Protein AF-A0A1L5KJD8-F1 (afdb_monomer_lite)

Foldseek 3Di:
DVVVCVVVVNDDDDDCCQALVNCVVPVVVVLVVLLVCQVDPDDDDDDGDQSNVVSNLVSLCVQADPPCNPQAQDDPVSDDVQKDKDFDWDDDPRIHGDHIDIDHDPDD

Sequence (108 aa):
MTPYSVDYGVSVKEKKSLSEAGAQRHPARTARTVASLFDKDSSSLLCTHRPVLPQVMDVLREYLFEGSAEVLPTEDPYLEPGDALVLQVTEGDDPRIVSVERVRAALD

Secondary structure (DSSP, 8-state):
-HHHHHHTTPPP---GGGSHHHHHH-HHHHHHHHHTTTT-SS-------GGGHHHHHHHHHHTBPTT-GGGS--SSSSS-TT-EEEEEE--SSS--EEEEEEEPP---

pLDDT: mean 93.4, std 6.48, range [55.72, 98.38]

Structure (mmCIF, N/CA/C/O backbone):
data_AF-A0A1L5KJD8-F1
#
_entry.id   AF-A0A1L5KJD8-F1
#
loop_
_atom_site.group_PDB
_atom_site.id
_atom_site.type_symbol
_atom_site.label_atom_id
_atom_site.label_alt_id
_atom_site.label_comp_id
_atom_site.label_asym_id
_atom_site.label_entity_id
_atom_site.label_seq_id
_atom_site.pdbx_PDB_ins_code
_atom_site.Cartn_x
_atom_site.Cartn_y
_atom_site.Cartn_z
_atom_site.occupancy
_atom_site.B_iso_or_equiv
_atom_site.auth_seq_id
_atom_site.auth_comp_id
_atom_site.auth_asym_id
_atom_site.auth_atom_id
_atom_site.pdbx_PDB_model_num
ATOM 1 N N . MET A 1 1 ? -2.001 -8.214 -13.416 1.00 74.62 1 MET A N 1
ATOM 2 C CA . MET A 1 1 ? -3.311 -7.616 -13.064 1.00 74.62 1 MET A CA 1
ATOM 3 C C . MET A 1 1 ? -4.380 -7.914 -14.112 1.00 74.62 1 MET A C 1
ATOM 5 O O . MET A 1 1 ? -5.483 -8.256 -13.719 1.00 74.62 1 MET A O 1
ATOM 9 N N . THR A 1 2 ? -4.061 -7.850 -15.413 1.00 82.06 2 THR A N 1
ATOM 10 C CA . THR A 1 2 ? -5.032 -8.043 -16.509 1.00 82.06 2 THR A CA 1
ATOM 11 C C . THR A 1 2 ? -5.882 -9.320 -16.424 1.00 82.06 2 THR A C 1
ATOM 13 O O . THR A 1 2 ? -7.095 -9.186 -16.562 1.00 82.06 2 THR A O 1
ATOM 16 N N . PRO A 1 3 ? -5.327 -10.521 -16.140 1.00 85.31 3 PRO A N 1
ATOM 17 C CA . PRO A 1 3 ? -6.152 -11.728 -16.023 1.00 85.31 3 PRO A CA 1
ATOM 18 C C . PRO A 1 3 ? -7.218 -11.587 -14.929 1.00 85.31 3 PRO A C 1
ATOM 20 O O . PRO A 1 3 ? -8.405 -11.657 -15.211 1.00 85.31 3 PRO A O 1
ATOM 23 N N . TYR A 1 4 ? -6.802 -11.202 -13.717 1.00 86.75 4 TYR A N 1
ATOM 24 C CA . TYR A 1 4 ? -7.708 -10.947 -12.594 1.00 86.75 4 TYR A CA 1
ATOM 25 C C . TYR A 1 4 ? -8.784 -9.897 -12.922 1.00 86.75 4 TYR A C 1
ATOM 27 O O . TYR A 1 4 ? -9.958 -10.096 -12.632 1.00 86.75 4 TYR A O 1
ATOM 35 N N . SER A 1 5 ? -8.416 -8.776 -13.555 1.00 91.00 5 SER A N 1
ATOM 36 C CA . SER A 1 5 ? -9.403 -7.747 -13.914 1.00 91.00 5 SER A CA 1
ATOM 37 C C . SER A 1 5 ? -10.440 -8.227 -14.925 1.00 91.00 5 SER A C 1
ATOM 39 O O . SER A 1 5 ? -11.590 -7.804 -14.849 1.00 91.00 5 SER A O 1
ATOM 41 N N . VAL A 1 6 ? -10.040 -9.087 -15.865 1.00 92.69 6 VAL A N 1
ATOM 42 C CA . VAL A 1 6 ? -10.945 -9.638 -16.879 1.00 92.69 6 VAL A CA 1
ATOM 43 C C . VAL A 1 6 ? -11.867 -10.672 -16.241 1.00 92.69 6 VAL A C 1
ATOM 45 O O . VAL A 1 6 ? -13.082 -10.550 -16.378 1.00 92.69 6 VAL A O 1
ATOM 48 N N . ASP A 1 7 ? -11.306 -11.620 -15.491 1.00 94.50 7 ASP A N 1
ATOM 49 C CA . ASP A 1 7 ? -12.054 -12.735 -14.899 1.00 94.50 7 ASP A CA 1
ATOM 50 C C . ASP A 1 7 ? -13.093 -12.267 -13.871 1.00 94.50 7 ASP A C 1
ATOM 52 O O . ASP A 1 7 ? -14.189 -12.820 -13.793 1.00 94.50 7 ASP A O 1
ATOM 56 N N . TYR A 1 8 ? -12.776 -11.215 -13.110 1.00 91.81 8 TYR A N 1
ATOM 57 C CA . TYR A 1 8 ? -13.654 -10.674 -12.068 1.00 91.81 8 TYR A CA 1
ATOM 58 C C . TYR A 1 8 ? -14.359 -9.367 -12.466 1.00 91.81 8 TYR A C 1
ATOM 60 O O . TYR A 1 8 ? -15.038 -8.762 -11.638 1.00 91.81 8 TYR A O 1
ATOM 68 N N . GLY A 1 9 ? -14.208 -8.903 -13.713 1.00 91.62 9 GLY A N 1
ATOM 69 C CA . GLY A 1 9 ? -14.872 -7.689 -14.209 1.00 91.62 9 GLY A CA 1
ATOM 70 C C . GLY A 1 9 ? -14.484 -6.397 -13.472 1.00 91.62 9 GLY A C 1
ATOM 71 O O . GLY A 1 9 ? -15.286 -5.467 -13.379 1.00 91.62 9 GLY A O 1
ATOM 72 N N . VAL A 1 10 ? -13.265 -6.322 -12.930 1.00 90.38 10 VAL A N 1
ATOM 73 C CA . VAL A 1 10 ? -12.785 -5.183 -12.130 1.00 90.38 10 VAL A CA 1
ATOM 74 C C . VAL A 1 10 ? -12.029 -4.191 -13.011 1.00 90.38 10 VAL A C 1
ATOM 76 O O . VAL A 1 10 ? -11.067 -4.547 -13.685 1.00 90.38 10 VAL A O 1
ATOM 79 N N . SER A 1 11 ? -12.400 -2.907 -12.977 1.00 90.75 11 SER A N 1
ATOM 80 C CA . SER A 1 11 ? -11.698 -1.879 -13.758 1.00 90.75 11 SER A CA 1
ATOM 81 C C . SER A 1 11 ? -10.287 -1.608 -13.220 1.00 90.75 11 SER A C 1
ATOM 83 O O . SER A 1 11 ? -10.129 -1.278 -12.041 1.00 90.75 11 SER A O 1
ATOM 85 N N . VAL A 1 12 ? -9.276 -1.630 -14.090 1.00 93.31 12 VAL A N 1
ATOM 86 C CA . VAL A 1 12 ? -7.915 -1.185 -13.752 1.00 93.31 12 VAL A CA 1
ATOM 87 C C . VAL A 1 12 ? -7.794 0.318 -13.993 1.00 93.31 12 VAL A C 1
ATOM 89 O O . VAL A 1 12 ? -8.101 0.814 -15.075 1.00 93.31 12 VAL A O 1
ATOM 92 N N . LYS A 1 13 ? -7.330 1.059 -12.982 1.00 94.12 13 LYS A N 1
ATOM 93 C CA . LYS A 1 13 ? -7.044 2.497 -13.089 1.00 94.12 13 LYS A CA 1
ATOM 94 C C . LYS A 1 13 ? -5.547 2.730 -12.972 1.00 94.12 13 LYS A C 1
ATOM 96 O O . LYS A 1 13 ? -4.982 2.593 -11.890 1.00 94.12 13 LYS A O 1
ATOM 101 N N . GLU A 1 14 ? -4.920 3.148 -14.063 1.00 95.31 14 GLU A N 1
ATOM 102 C CA . GLU A 1 14 ? -3.506 3.510 -14.047 1.00 95.31 14 GLU A CA 1
ATOM 103 C C . GLU A 1 14 ? -3.271 4.841 -13.323 1.00 95.31 14 GLU A C 1
ATOM 105 O O . GLU A 1 14 ? -4.009 5.820 -13.482 1.00 95.31 14 GLU A O 1
ATOM 110 N N . LYS A 1 15 ? -2.206 4.895 -12.521 1.00 96.50 15 LYS A N 1
ATOM 111 C CA . LYS A 1 15 ? -1.811 6.083 -11.762 1.00 96.50 15 LYS A CA 1
ATOM 112 C C . LYS A 1 15 ? -0.336 6.365 -11.994 1.00 96.50 15 LYS A C 1
ATOM 114 O O . LYS A 1 15 ? 0.529 5.660 -11.488 1.00 96.50 15 LYS A O 1
ATOM 119 N N . LYS A 1 16 ? -0.035 7.459 -12.700 1.00 96.81 16 LYS A N 1
ATOM 120 C CA . LYS A 1 16 ? 1.355 7.883 -12.958 1.00 96.81 16 LYS A CA 1
ATOM 121 C C . LYS A 1 16 ? 2.159 8.099 -11.669 1.00 96.81 16 LYS A C 1
ATOM 123 O O . LYS A 1 16 ? 3.361 7.867 -11.675 1.00 96.81 16 LYS A O 1
ATOM 128 N N . SER A 1 17 ? 1.506 8.495 -10.572 1.00 97.00 17 SER A N 1
ATOM 129 C CA . SER A 1 17 ? 2.111 8.640 -9.238 1.00 97.00 17 SER A CA 1
ATOM 130 C C . SER A 1 17 ? 2.640 7.332 -8.643 1.00 97.00 17 SER A C 1
ATOM 132 O O . SER A 1 17 ? 3.466 7.392 -7.742 1.00 97.00 17 SER A O 1
ATOM 134 N N . LEU A 1 18 ? 2.196 6.174 -9.135 1.00 97.69 18 LEU A N 1
ATOM 135 C CA . LEU A 1 18 ? 2.641 4.847 -8.697 1.00 97.69 18 LEU A CA 1
ATOM 136 C C . LEU A 1 18 ? 3.662 4.214 -9.664 1.00 97.69 18 LEU A C 1
ATOM 138 O O . LEU A 1 18 ? 4.098 3.088 -9.459 1.00 97.69 18 LEU A O 1
ATOM 142 N N . SER A 1 19 ? 4.066 4.923 -10.725 1.00 97.88 19 SER A N 1
ATOM 143 C CA . SER A 1 19 ? 5.224 4.512 -11.533 1.00 97.88 19 SER A CA 1
ATOM 144 C C . SER A 1 19 ? 6.529 4.810 -10.793 1.00 97.88 19 SER A C 1
ATOM 146 O O . SER A 1 19 ? 6.570 5.761 -10.015 1.00 97.88 19 SER A O 1
ATOM 148 N N . GLU A 1 20 ? 7.608 4.079 -11.083 1.00 98.06 20 GLU A N 1
ATOM 149 C CA . GLU A 1 20 ? 8.932 4.324 -10.479 1.00 98.06 20 GLU A CA 1
ATOM 150 C C . GLU A 1 20 ? 9.360 5.789 -10.630 1.00 98.06 20 GLU A C 1
ATOM 152 O O . GLU A 1 20 ? 9.625 6.492 -9.655 1.00 98.06 20 GLU A O 1
ATOM 157 N N . ALA A 1 21 ? 9.319 6.296 -11.863 1.00 98.00 21 ALA A N 1
ATOM 158 C CA . ALA A 1 21 ? 9.706 7.667 -12.161 1.00 98.00 21 ALA A CA 1
ATOM 159 C C . ALA A 1 21 ? 8.721 8.700 -11.577 1.00 98.00 21 ALA A C 1
ATOM 161 O O . ALA A 1 21 ? 9.100 9.838 -11.297 1.00 98.00 21 ALA A O 1
ATOM 162 N N . GLY A 1 22 ? 7.448 8.336 -11.410 1.00 97.62 22 GLY A N 1
ATOM 163 C CA . GLY A 1 22 ? 6.447 9.182 -10.764 1.00 97.62 22 GLY A CA 1
ATOM 164 C C . GLY A 1 22 ? 6.667 9.294 -9.260 1.00 97.62 22 GLY A C 1
ATOM 165 O O . GLY A 1 22 ? 6.637 10.406 -8.733 1.00 97.62 22 GLY A O 1
ATOM 166 N N . ALA A 1 23 ? 6.943 8.172 -8.600 1.00 97.81 23 ALA A N 1
ATOM 167 C CA . ALA A 1 23 ? 7.225 8.114 -7.173 1.00 97.81 23 ALA A CA 1
ATOM 168 C C . ALA A 1 23 ? 8.549 8.787 -6.815 1.00 97.81 23 ALA A C 1
ATOM 170 O O . ALA A 1 23 ? 8.615 9.521 -5.831 1.00 97.81 23 ALA A O 1
ATOM 171 N N . GLN A 1 24 ? 9.569 8.634 -7.661 1.00 97.19 24 GLN A N 1
ATOM 172 C CA . GLN A 1 24 ? 10.841 9.330 -7.495 1.00 97.19 24 GLN A CA 1
ATOM 173 C C . GLN A 1 24 ? 10.687 10.853 -7.617 1.00 97.19 24 GLN A C 1
ATOM 175 O O . GLN A 1 24 ? 11.221 11.601 -6.802 1.00 97.19 24 GLN A O 1
ATOM 180 N N . ARG A 1 25 ? 9.957 11.339 -8.632 1.00 97.88 25 ARG A N 1
ATOM 181 C CA . ARG A 1 25 ? 9.808 12.788 -8.869 1.00 97.88 25 ARG A CA 1
ATOM 182 C C . ARG A 1 25 ? 8.821 13.454 -7.917 1.00 97.88 25 ARG A C 1
ATOM 184 O O . ARG A 1 25 ? 8.964 14.639 -7.616 1.00 97.88 25 ARG A O 1
ATOM 191 N N . HIS A 1 26 ? 7.781 12.736 -7.499 1.00 97.69 26 HIS A N 1
ATOM 192 C CA . HIS A 1 26 ? 6.650 13.299 -6.764 1.00 97.69 26 HIS A CA 1
ATOM 193 C C . HIS A 1 26 ? 6.165 12.371 -5.633 1.00 97.69 26 HIS A C 1
ATOM 195 O O . HIS A 1 26 ? 4.989 11.992 -5.630 1.00 97.69 26 HIS A O 1
ATOM 201 N N . PRO A 1 27 ? 7.010 12.056 -4.635 1.00 97.25 27 PRO A N 1
ATOM 202 C CA . PRO A 1 27 ? 6.690 11.081 -3.585 1.00 97.25 27 PRO A CA 1
ATOM 203 C C . PRO A 1 27 ? 5.428 11.443 -2.787 1.00 97.25 27 PRO A C 1
ATOM 205 O O . PRO A 1 27 ? 4.609 10.581 -2.487 1.00 97.25 27 PRO A O 1
ATOM 208 N N . ALA A 1 28 ? 5.177 12.733 -2.545 1.00 97.88 28 ALA A N 1
ATOM 209 C CA . ALA A 1 28 ? 3.951 13.182 -1.881 1.00 97.88 28 ALA A CA 1
ATOM 210 C C . ALA A 1 28 ? 2.670 12.842 -2.671 1.00 97.88 28 ALA A C 1
ATOM 212 O O . ALA A 1 28 ? 1.613 12.615 -2.084 1.00 97.88 28 ALA A O 1
ATOM 213 N N . ARG A 1 29 ? 2.728 12.794 -4.012 1.00 98.06 29 ARG A N 1
ATOM 214 C CA . ARG A 1 29 ? 1.577 12.369 -4.830 1.00 98.06 29 ARG A CA 1
ATOM 215 C C . ARG A 1 29 ? 1.363 10.861 -4.748 1.00 98.06 29 ARG A C 1
ATOM 217 O O . ARG A 1 29 ? 0.214 10.426 -4.791 1.00 98.06 29 ARG A O 1
ATOM 224 N N . THR A 1 30 ? 2.436 10.081 -4.640 1.00 98.31 30 THR A N 1
ATOM 225 C CA . THR A 1 30 ? 2.383 8.637 -4.370 1.00 98.31 30 THR A CA 1
ATOM 226 C C . THR A 1 30 ? 1.703 8.391 -3.035 1.00 98.31 30 THR A C 1
ATOM 228 O O . THR A 1 30 ? 0.684 7.708 -3.021 1.00 98.31 30 THR A O 1
ATOM 231 N N . ALA A 1 31 ? 2.166 9.051 -1.969 1.00 98.38 31 ALA A N 1
ATOM 232 C CA . ALA A 1 31 ? 1.596 8.911 -0.633 1.00 98.38 31 ALA A CA 1
ATOM 233 C C . ALA A 1 31 ? 0.089 9.211 -0.616 1.00 98.38 31 ALA A C 1
ATOM 235 O O . ALA A 1 31 ? -0.709 8.366 -0.225 1.00 98.38 31 ALA A O 1
ATOM 236 N N . ARG A 1 32 ? -0.328 10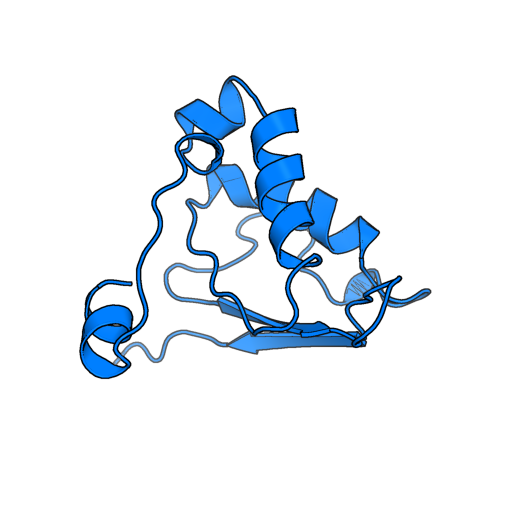.350 -1.191 1.00 98.38 32 ARG A N 1
ATOM 237 C CA . ARG A 1 32 ? -1.755 10.699 -1.340 1.00 98.38 32 ARG A CA 1
ATOM 238 C C . ARG A 1 32 ? -2.551 9.675 -2.148 1.00 98.38 32 ARG A C 1
ATOM 240 O O . ARG A 1 32 ? -3.717 9.443 -1.861 1.00 98.38 32 ARG A O 1
ATOM 247 N N . THR A 1 33 ? -1.947 9.082 -3.181 1.00 98.31 33 THR A N 1
ATOM 248 C CA . THR A 1 33 ? -2.621 8.053 -3.990 1.00 98.31 33 THR A CA 1
ATOM 249 C C . THR A 1 33 ? -2.857 6.784 -3.172 1.00 98.31 33 THR A C 1
ATOM 251 O O . THR A 1 33 ? -3.931 6.201 -3.284 1.00 98.31 33 THR A O 1
ATOM 254 N N . VAL A 1 34 ? -1.886 6.375 -2.351 1.00 98.31 34 VAL A N 1
ATOM 255 C CA . VAL A 1 34 ? -2.010 5.211 -1.460 1.00 98.31 34 VAL A CA 1
ATOM 256 C C . VAL A 1 34 ? -3.019 5.491 -0.344 1.00 98.31 34 VAL A C 1
ATOM 258 O O . VAL A 1 34 ? -3.945 4.707 -0.176 1.00 98.31 34 VAL A O 1
ATOM 261 N N . ALA A 1 35 ? -2.911 6.639 0.332 1.00 98.06 35 ALA A N 1
ATOM 262 C CA . ALA A 1 35 ? -3.833 7.064 1.389 1.00 98.06 35 ALA A CA 1
ATOM 263 C C . ALA A 1 35 ? -5.292 7.102 0.901 1.00 98.06 35 ALA A C 1
ATOM 265 O O . ALA A 1 35 ? -6.179 6.576 1.560 1.00 98.06 35 ALA A O 1
ATOM 266 N N . SER A 1 36 ? -5.533 7.587 -0.326 1.00 97.19 36 SER A N 1
ATOM 267 C CA . SER A 1 36 ? -6.884 7.628 -0.915 1.00 97.19 36 SER A CA 1
ATOM 268 C C . SER A 1 36 ? -7.558 6.263 -1.118 1.00 97.19 36 SER A C 1
ATOM 270 O O . SER A 1 36 ? -8.719 6.202 -1.518 1.00 97.19 36 SER A O 1
ATOM 272 N N . LEU A 1 37 ? -6.839 5.149 -0.926 1.00 96.56 37 LEU A N 1
ATOM 273 C CA . LEU A 1 37 ? -7.449 3.818 -0.922 1.00 96.56 37 LEU A CA 1
ATOM 274 C C . LEU A 1 37 ? -8.241 3.549 0.361 1.00 96.56 37 LEU A C 1
ATOM 276 O O . LEU A 1 37 ? -9.182 2.766 0.297 1.00 96.56 37 LEU A O 1
ATOM 280 N N . PHE A 1 38 ? -7.880 4.202 1.467 1.00 96.38 38 PHE A N 1
ATOM 281 C CA . PHE A 1 38 ? -8.572 4.105 2.751 1.00 96.38 38 PHE A CA 1
ATOM 282 C C . PHE A 1 38 ? -9.857 4.942 2.792 1.00 96.38 38 PHE A C 1
ATOM 284 O O . PHE A 1 38 ? -10.758 4.616 3.548 1.00 96.38 38 PHE A O 1
ATOM 291 N N . ASP A 1 39 ? -9.994 5.942 1.915 1.00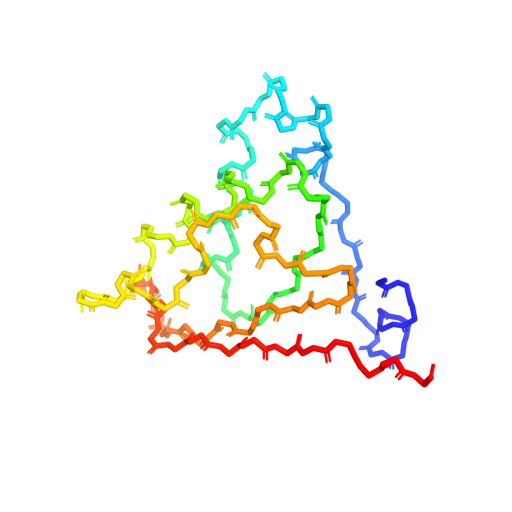 94.31 39 ASP A N 1
ATOM 292 C CA . ASP A 1 39 ? -11.213 6.760 1.777 1.00 94.31 39 ASP A CA 1
ATOM 293 C C . ASP A 1 39 ? -12.359 6.028 1.042 1.00 94.31 39 ASP A C 1
ATOM 295 O O . ASP A 1 39 ? -13.347 6.645 0.643 1.00 94.31 39 ASP A O 1
ATOM 299 N N . LYS A 1 40 ? -12.202 4.734 0.736 1.00 90.62 40 LYS A N 1
ATOM 300 C CA . LYS A 1 40 ? -13.161 3.969 -0.067 1.00 90.62 40 LYS A CA 1
ATOM 301 C C . LYS A 1 40 ? -13.902 2.952 0.784 1.00 90.62 40 LYS A C 1
ATOM 303 O O . LYS A 1 40 ? -13.278 2.091 1.390 1.00 90.62 40 LYS A O 1
ATOM 308 N N . ASP A 1 41 ? -15.215 2.897 0.602 1.00 87.06 41 ASP A N 1
ATOM 309 C CA . ASP A 1 41 ? -16.095 1.892 1.221 1.00 87.06 41 ASP A CA 1
ATOM 310 C C . ASP A 1 41 ? -16.011 0.499 0.558 1.00 87.06 41 ASP A C 1
ATOM 312 O O . ASP A 1 41 ? -16.912 -0.328 0.678 1.00 87.06 41 ASP A O 1
ATOM 316 N N . SER A 1 42 ? -14.966 0.232 -0.231 1.00 89.62 42 SER A N 1
ATOM 317 C CA . SER A 1 42 ? -14.838 -0.996 -1.019 1.00 89.62 42 SER A CA 1
ATOM 318 C C . SER A 1 42 ? -13.394 -1.470 -1.081 1.00 89.62 42 SER A C 1
ATOM 320 O O . SER A 1 42 ? -12.478 -0.653 -1.241 1.00 89.62 42 SER A O 1
ATOM 322 N N . SER A 1 43 ? -13.198 -2.790 -1.084 1.00 92.38 43 SER A N 1
ATOM 323 C CA . SER A 1 43 ? -11.882 -3.405 -1.250 1.00 92.38 43 SER A CA 1
ATOM 324 C C . SER A 1 43 ? -11.165 -2.876 -2.495 1.00 92.38 43 SER A C 1
ATOM 326 O O . SER A 1 43 ? -11.739 -2.754 -3.578 1.00 92.38 43 SER A O 1
ATOM 328 N N . SER A 1 44 ? -9.881 -2.559 -2.338 1.00 93.44 44 SER A N 1
ATOM 329 C CA . SER A 1 44 ? -9.029 -2.048 -3.411 1.00 93.44 44 SER A CA 1
ATOM 330 C C . SER A 1 44 ? -7.805 -2.931 -3.597 1.00 93.44 44 SER A C 1
ATOM 332 O O . SER A 1 44 ? -7.215 -3.396 -2.629 1.00 93.44 44 SER A O 1
ATOM 334 N N . LEU A 1 45 ? -7.387 -3.098 -4.852 1.00 94.31 45 LEU A N 1
ATOM 335 C CA . LEU A 1 45 ? -6.133 -3.755 -5.204 1.00 94.31 45 LEU A CA 1
ATOM 336 C C . LEU A 1 45 ? -5.137 -2.716 -5.725 1.00 94.31 45 LEU A C 1
ATOM 338 O O . LEU A 1 45 ? -5.440 -1.962 -6.654 1.00 94.31 45 LEU A O 1
ATOM 342 N N . LEU A 1 46 ? -3.940 -2.701 -5.145 1.00 95.81 46 LEU A N 1
ATOM 343 C CA . LEU A 1 46 ? -2.829 -1.851 -5.555 1.00 95.81 46 LEU A CA 1
ATOM 344 C C . LEU A 1 46 ? -1.691 -2.731 -6.076 1.00 95.81 46 LEU A C 1
ATOM 346 O O . LEU A 1 46 ? -1.098 -3.492 -5.324 1.00 95.81 46 LEU A O 1
ATOM 350 N N . CYS A 1 47 ? -1.361 -2.592 -7.358 1.00 95.50 47 CYS A N 1
ATOM 351 C CA . CYS A 1 47 ? -0.155 -3.175 -7.940 1.00 95.50 47 CYS A CA 1
ATOM 352 C C . CYS A 1 47 ? 0.849 -2.049 -8.198 1.00 95.50 47 CYS A C 1
ATOM 354 O O . CYS A 1 47 ? 0.486 -1.018 -8.767 1.00 95.50 47 CYS A O 1
ATOM 356 N N . THR A 1 48 ? 2.104 -2.237 -7.795 1.00 96.31 48 THR A N 1
ATOM 357 C CA . THR A 1 48 ? 3.174 -1.256 -8.011 1.00 96.31 48 THR A CA 1
ATOM 358 C C . THR A 1 48 ? 4.529 -1.943 -8.181 1.00 96.31 48 THR A C 1
ATOM 360 O O . THR A 1 48 ? 4.634 -3.162 -8.066 1.00 96.31 48 THR A O 1
ATOM 363 N N . HIS A 1 49 ? 5.561 -1.160 -8.482 1.00 96.56 49 HIS A N 1
ATOM 364 C CA . HIS A 1 49 ? 6.932 -1.633 -8.655 1.00 96.56 49 HIS A CA 1
ATOM 365 C C . HIS A 1 49 ? 7.664 -1.651 -7.307 1.00 96.56 49 HIS A C 1
ATOM 367 O O . HIS A 1 49 ? 7.398 -0.804 -6.451 1.00 96.56 49 HIS A O 1
ATOM 373 N N . ARG A 1 50 ? 8.632 -2.563 -7.133 1.00 96.25 50 ARG A N 1
ATOM 374 C CA . ARG A 1 50 ? 9.442 -2.662 -5.902 1.00 96.25 50 ARG A CA 1
ATOM 375 C C . ARG A 1 50 ? 10.053 -1.320 -5.458 1.00 96.25 50 ARG A C 1
ATOM 377 O O . ARG A 1 50 ? 9.901 -0.999 -4.285 1.00 96.25 50 ARG A O 1
ATOM 384 N N . PRO A 1 51 ? 10.620 -0.476 -6.347 1.00 96.81 51 PRO A N 1
ATOM 385 C CA . PRO A 1 51 ? 11.177 0.824 -5.949 1.00 96.81 51 PRO A CA 1
ATOM 386 C C . PRO A 1 51 ? 10.168 1.821 -5.356 1.00 96.81 51 PRO A C 1
ATOM 388 O O . PRO A 1 51 ? 10.571 2.866 -4.857 1.00 96.81 51 PRO A O 1
ATOM 391 N N . VAL A 1 52 ? 8.865 1.535 -5.444 1.00 98.19 52 VAL A N 1
ATOM 392 C CA . VAL A 1 52 ? 7.778 2.361 -4.896 1.00 98.19 52 VAL A CA 1
ATOM 393 C C . VAL A 1 52 ? 7.283 1.819 -3.547 1.00 98.19 52 VAL A C 1
ATOM 395 O O . VAL A 1 52 ? 6.598 2.529 -2.813 1.00 98.19 52 VAL A O 1
ATOM 398 N N . LEU A 1 53 ? 7.613 0.566 -3.205 1.00 97.56 53 LEU A N 1
ATOM 399 C CA . LEU A 1 53 ? 7.163 -0.079 -1.970 1.00 97.56 53 LEU A CA 1
ATOM 400 C C . LEU A 1 53 ? 7.607 0.638 -0.686 1.00 97.56 53 LEU A C 1
ATOM 402 O O . LEU A 1 53 ? 6.771 0.683 0.213 1.00 97.56 53 LEU A O 1
ATOM 406 N N . PRO A 1 54 ? 8.802 1.257 -0.575 1.00 96.75 54 PRO A N 1
ATOM 407 C CA . PRO A 1 54 ? 9.150 2.033 0.617 1.00 96.75 54 PRO A CA 1
ATOM 408 C C . PRO A 1 54 ? 8.100 3.102 0.950 1.00 96.75 54 PRO A C 1
ATOM 410 O O . PRO A 1 54 ? 7.563 3.108 2.055 1.00 96.75 54 PRO A O 1
ATOM 413 N N . GLN A 1 55 ? 7.704 3.925 -0.033 1.00 97.31 55 GLN A N 1
ATOM 414 C CA . GLN A 1 55 ? 6.679 4.956 0.172 1.00 97.31 55 GLN A CA 1
ATOM 415 C C . GLN A 1 55 ? 5.293 4.367 0.456 1.00 97.31 55 GLN A C 1
ATOM 417 O O . GLN A 1 55 ? 4.495 4.994 1.149 1.00 97.31 55 GLN A O 1
ATOM 422 N N . VAL A 1 56 ? 4.975 3.188 -0.093 1.00 98.00 56 VAL A N 1
ATOM 423 C CA . VAL A 1 56 ? 3.726 2.489 0.243 1.00 98.00 56 VAL A CA 1
ATOM 424 C C . VAL A 1 56 ? 3.751 2.069 1.710 1.00 98.00 56 VAL A C 1
ATOM 426 O O . VAL A 1 56 ? 2.808 2.385 2.426 1.00 98.00 56 VAL A O 1
ATOM 429 N N . MET A 1 57 ? 4.824 1.417 2.170 1.00 97.50 57 MET A N 1
ATOM 430 C CA . MET A 1 57 ? 4.951 0.970 3.560 1.00 97.50 57 MET A CA 1
ATOM 431 C C . MET A 1 57 ? 4.926 2.138 4.544 1.00 97.50 57 MET A C 1
ATOM 433 O O . MET A 1 57 ? 4.314 2.010 5.600 1.00 97.50 57 MET A O 1
ATOM 437 N N . ASP A 1 58 ? 5.529 3.277 4.195 1.00 96.44 58 ASP A N 1
ATOM 438 C CA . ASP A 1 58 ? 5.466 4.490 5.016 1.00 96.44 58 ASP A CA 1
ATOM 439 C C . ASP A 1 58 ? 4.020 4.936 5.249 1.00 96.44 58 ASP A C 1
ATOM 441 O O . ASP A 1 58 ? 3.633 5.139 6.395 1.00 96.44 58 ASP A O 1
ATOM 445 N N . VAL A 1 59 ? 3.196 4.982 4.195 1.00 97.81 59 VAL A N 1
ATOM 446 C CA . VAL A 1 59 ? 1.767 5.296 4.343 1.00 97.81 59 VAL A CA 1
ATOM 447 C C . VAL A 1 59 ? 1.046 4.213 5.132 1.00 97.81 59 VAL A C 1
ATOM 449 O O . VAL A 1 59 ? 0.295 4.535 6.040 1.00 97.81 59 VAL A O 1
ATOM 452 N N . 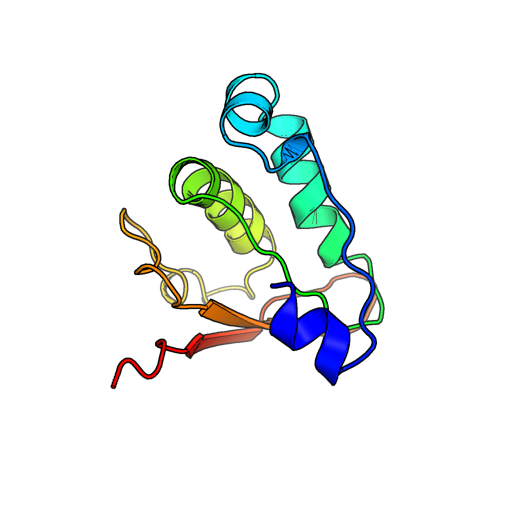LEU A 1 60 ? 1.264 2.928 4.834 1.00 97.62 60 LEU A N 1
ATOM 453 C CA . LEU A 1 60 ? 0.566 1.849 5.543 1.00 97.62 60 LEU A CA 1
ATOM 454 C C . LEU A 1 60 ? 0.814 1.896 7.058 1.00 97.62 60 LEU A C 1
ATOM 456 O O . LEU A 1 60 ? -0.111 1.626 7.820 1.00 97.62 60 LEU A O 1
ATOM 460 N N . ARG A 1 61 ? 2.015 2.293 7.503 1.00 96.44 61 ARG A N 1
ATOM 461 C CA . ARG A 1 61 ? 2.328 2.469 8.932 1.00 96.44 61 ARG A CA 1
ATOM 462 C C . ARG A 1 61 ? 1.479 3.543 9.610 1.00 96.44 61 ARG A C 1
ATOM 464 O O . ARG A 1 61 ? 1.181 3.388 10.788 1.00 96.44 61 ARG A O 1
ATOM 471 N N . GLU A 1 62 ? 1.063 4.583 8.890 1.00 96.44 62 GLU A N 1
ATOM 472 C CA . GLU A 1 62 ? 0.171 5.627 9.421 1.00 96.44 62 GLU A CA 1
ATOM 473 C C . GLU A 1 62 ? -1.246 5.097 9.695 1.00 96.44 62 GLU A C 1
ATOM 475 O O . GLU A 1 62 ? -1.951 5.635 10.545 1.00 96.44 62 GLU A O 1
ATOM 480 N N . TYR A 1 63 ? -1.648 4.019 9.014 1.00 97.12 63 TYR A N 1
ATOM 481 C CA . TYR A 1 63 ? -2.965 3.393 9.161 1.00 97.12 63 TYR A CA 1
ATOM 482 C C . TYR A 1 63 ? -2.951 2.153 10.058 1.00 97.12 63 TYR A C 1
ATOM 484 O O . TYR A 1 63 ? -4.000 1.545 10.261 1.00 97.12 63 TYR A O 1
ATOM 492 N N . LEU A 1 64 ? -1.802 1.740 10.594 1.00 96.56 64 LEU A N 1
ATOM 493 C CA . LEU A 1 64 ? -1.739 0.598 11.503 1.00 96.56 64 LEU A CA 1
ATOM 494 C C . LEU A 1 64 ? -2.509 0.875 12.797 1.00 96.56 64 LEU A C 1
ATOM 496 O O . LEU A 1 64 ? -2.454 1.970 13.357 1.00 96.56 64 LEU A O 1
ATOM 500 N N . PHE A 1 65 ? -3.204 -0.145 13.300 1.00 94.69 65 PHE A N 1
ATOM 501 C CA . PHE A 1 65 ? -3.754 -0.095 14.649 1.00 94.69 65 PHE A CA 1
ATOM 502 C C . PHE A 1 65 ? -2.622 0.074 15.678 1.00 94.69 65 PHE A C 1
ATOM 504 O O . PHE A 1 65 ? -1.504 -0.416 15.480 1.00 94.69 65 PHE A O 1
ATOM 511 N N . GLU A 1 66 ? -2.890 0.763 16.786 1.00 90.25 66 GLU A N 1
ATOM 512 C CA . GLU A 1 66 ? -1.872 1.031 17.803 1.00 90.25 66 GLU A CA 1
ATOM 513 C C . GLU A 1 66 ? -1.241 -0.275 18.321 1.00 90.25 66 GLU A C 1
ATOM 515 O O . GLU A 1 66 ? -1.929 -1.253 18.610 1.00 90.25 66 GLU A O 1
ATOM 520 N N . GLY A 1 67 ? 0.092 -0.310 18.392 1.00 87.00 67 GLY A N 1
ATOM 521 C CA . GLY A 1 67 ? 0.842 -1.498 18.813 1.00 87.00 67 GLY A CA 1
ATOM 522 C C . GLY A 1 67 ? 1.049 -2.571 17.735 1.00 87.00 67 GLY A C 1
ATOM 523 O O . GLY A 1 67 ? 1.662 -3.591 18.033 1.00 87.00 67 GLY A O 1
ATOM 524 N N . SER A 1 68 ? 0.605 -2.359 16.489 1.00 89.12 68 SER A N 1
ATOM 525 C CA . SER A 1 68 ? 0.750 -3.344 15.397 1.00 89.12 68 SER A CA 1
ATOM 526 C C . SER A 1 68 ? 1.907 -3.070 14.421 1.00 89.12 68 SER A C 1
ATOM 528 O O . SER A 1 68 ? 1.979 -3.688 13.367 1.00 89.12 68 SER A O 1
ATOM 530 N N . ALA A 1 69 ? 2.851 -2.183 14.761 1.00 80.44 69 ALA A N 1
ATOM 531 C CA . ALA A 1 69 ? 3.949 -1.755 13.876 1.00 80.44 69 ALA A CA 1
ATOM 532 C C . ALA A 1 69 ? 4.765 -2.905 13.244 1.00 80.44 69 ALA A C 1
ATOM 534 O O . ALA A 1 69 ? 5.235 -2.781 12.114 1.00 80.44 69 ALA A O 1
ATOM 535 N N . GLU A 1 70 ? 4.923 -4.018 13.960 1.00 83.75 70 GLU A N 1
ATOM 536 C CA . GLU A 1 70 ? 5.786 -5.142 13.570 1.00 83.75 70 GLU A CA 1
ATOM 537 C C . GLU A 1 70 ? 5.181 -6.060 12.492 1.00 83.75 70 GLU A C 1
ATOM 539 O O . GLU A 1 70 ? 5.868 -6.944 11.984 1.00 83.75 70 GLU A O 1
ATOM 544 N N . VAL A 1 71 ? 3.910 -5.868 12.116 1.00 89.69 71 VAL A N 1
ATOM 545 C CA . VAL A 1 71 ? 3.208 -6.758 11.168 1.00 89.69 71 VAL A CA 1
ATOM 546 C C . VAL A 1 71 ? 3.508 -6.457 9.696 1.00 89.69 71 VAL A C 1
ATOM 548 O O . VAL A 1 71 ? 3.232 -7.287 8.829 1.00 89.69 71 VAL A O 1
ATOM 551 N N . LEU A 1 72 ? 4.068 -5.282 9.391 1.00 94.62 72 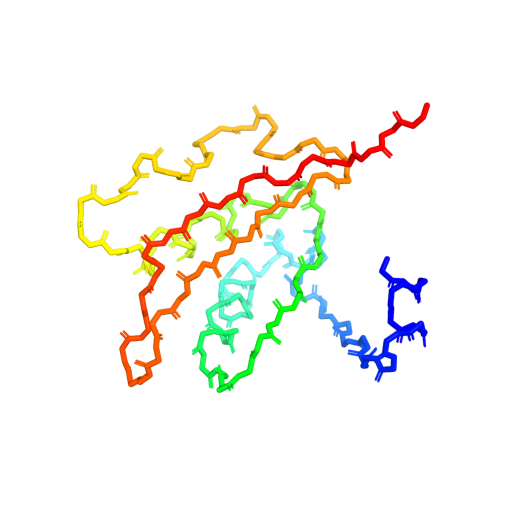LEU A N 1
ATOM 552 C CA . LEU A 1 72 ? 4.470 -4.917 8.032 1.00 94.62 72 LEU A CA 1
ATOM 553 C C . LEU A 1 72 ? 5.939 -5.279 7.773 1.00 94.62 72 LEU A C 1
ATOM 555 O O . LEU A 1 72 ? 6.778 -5.088 8.654 1.00 94.62 72 LEU A O 1
ATOM 559 N N . PRO A 1 73 ? 6.295 -5.698 6.544 1.00 93.56 73 PRO A N 1
ATOM 560 C CA . PRO A 1 73 ? 7.692 -5.815 6.143 1.00 93.56 73 PRO A CA 1
ATOM 561 C C . PRO A 1 73 ? 8.445 -4.491 6.351 1.00 93.56 73 PRO A C 1
ATOM 563 O O . PRO A 1 73 ? 7.977 -3.414 5.965 1.00 93.56 73 PRO A O 1
ATOM 566 N N . THR A 1 74 ? 9.622 -4.564 6.965 1.00 92.25 74 THR A N 1
ATOM 567 C CA . THR A 1 74 ? 10.403 -3.383 7.364 1.00 92.25 74 THR A CA 1
ATOM 568 C C . THR A 1 74 ? 11.533 -3.045 6.395 1.00 92.25 74 THR A C 1
ATOM 570 O O . THR A 1 74 ? 11.953 -1.889 6.352 1.00 92.25 74 THR A O 1
ATOM 573 N N . GLU A 1 75 ? 11.971 -3.999 5.573 1.00 92.81 75 GLU A N 1
ATOM 574 C CA . GLU A 1 75 ? 13.128 -3.861 4.685 1.00 92.81 75 GLU A CA 1
ATOM 575 C C . GLU A 1 75 ? 12.901 -4.452 3.285 1.00 92.81 75 GLU A C 1
ATOM 577 O O . GLU A 1 75 ? 11.972 -5.229 3.053 1.00 92.81 75 GLU A O 1
ATOM 582 N N . ASP A 1 76 ? 13.755 -4.055 2.338 1.00 91.19 76 ASP A N 1
ATOM 583 C CA . ASP A 1 76 ? 13.792 -4.617 0.986 1.00 91.19 76 ASP A CA 1
ATOM 584 C C . ASP A 1 76 ? 14.383 -6.045 1.012 1.00 91.19 76 ASP A C 1
ATOM 586 O O . ASP A 1 76 ? 15.399 -6.247 1.680 1.00 91.19 76 ASP A O 1
ATOM 590 N N . PRO A 1 77 ? 13.796 -7.036 0.307 1.00 89.94 77 PRO A N 1
ATOM 591 C CA . PRO A 1 77 ? 12.716 -6.926 -0.676 1.00 89.94 77 PRO A CA 1
ATOM 592 C C . PRO A 1 77 ? 11.330 -7.155 -0.056 1.00 89.94 77 PRO A C 1
ATOM 594 O O . PRO A 1 77 ? 10.817 -8.268 -0.110 1.00 89.94 77 PRO A O 1
ATOM 597 N N . TYR A 1 78 ? 10.693 -6.098 0.472 1.00 94.81 78 TYR A N 1
ATOM 598 C CA . TYR A 1 78 ? 9.394 -6.092 1.171 1.00 94.81 78 TYR A CA 1
ATOM 599 C C . TYR A 1 78 ? 8.413 -7.198 0.735 1.00 94.81 78 TYR A C 1
ATOM 601 O O . TYR A 1 78 ? 7.802 -7.862 1.575 1.00 94.81 78 TYR A O 1
ATOM 609 N N . LEU A 1 79 ? 8.285 -7.395 -0.584 1.00 95.00 79 LEU A N 1
ATOM 610 C CA . LEU A 1 79 ? 7.601 -8.512 -1.227 1.00 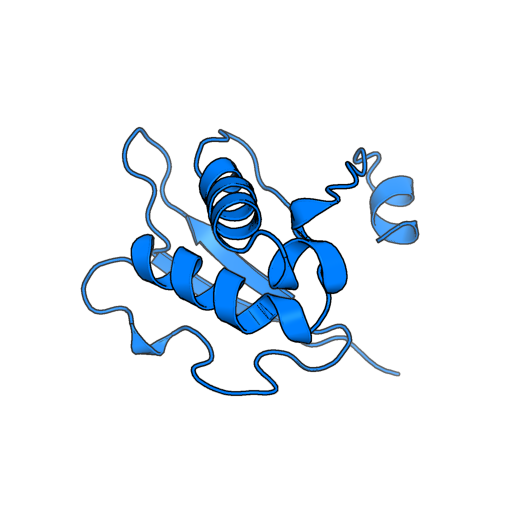95.00 79 LEU A CA 1
ATOM 611 C C . LEU A 1 79 ? 8.467 -9.128 -2.341 1.00 95.00 79 LEU A C 1
ATOM 613 O O . LEU A 1 79 ? 9.141 -8.414 -3.098 1.00 95.00 79 LEU A O 1
ATOM 617 N N . GLU A 1 80 ? 8.384 -10.453 -2.481 1.00 94.12 80 GLU A N 1
ATOM 618 C CA . GLU A 1 80 ? 8.887 -11.156 -3.666 1.00 94.12 80 GLU A CA 1
ATOM 619 C C . GLU A 1 80 ? 7.973 -10.892 -4.876 1.00 94.12 80 GLU A C 1
ATOM 621 O O . GLU A 1 80 ? 6.805 -10.529 -4.703 1.00 94.12 80 GLU A O 1
ATOM 626 N N . PRO A 1 81 ? 8.456 -11.039 -6.124 1.00 92.44 81 PRO A N 1
ATOM 627 C CA . PRO A 1 81 ? 7.603 -10.881 -7.296 1.00 92.44 81 PRO A CA 1
ATOM 628 C C . PRO A 1 81 ? 6.398 -11.829 -7.242 1.00 92.44 81 PRO A C 1
ATOM 630 O O . PRO A 1 81 ? 6.555 -13.040 -7.145 1.00 92.44 81 PRO A O 1
ATOM 633 N N . GLY A 1 82 ? 5.193 -11.265 -7.336 1.00 90.12 82 GLY A N 1
ATOM 634 C CA . GLY A 1 82 ? 3.941 -12.022 -7.269 1.00 90.12 82 GLY A CA 1
ATOM 635 C C . GLY A 1 82 ? 3.368 -12.193 -5.860 1.00 90.12 82 GLY A C 1
ATOM 636 O O . GLY A 1 82 ? 2.195 -12.543 -5.749 1.00 90.12 82 GLY A O 1
ATOM 637 N N . ASP A 1 83 ? 4.127 -11.889 -4.804 1.00 94.69 83 ASP A N 1
ATOM 638 C CA . ASP A 1 83 ? 3.577 -11.819 -3.451 1.00 94.69 83 ASP A CA 1
ATOM 639 C C . ASP A 1 83 ? 2.618 -10.626 -3.306 1.00 94.69 83 ASP A C 1
ATOM 641 O O . ASP A 1 83 ? 2.746 -9.594 -3.975 1.00 94.69 83 ASP A O 1
ATOM 645 N N . ALA A 1 84 ? 1.686 -10.749 -2.365 1.00 95.31 84 ALA A N 1
ATOM 646 C CA . ALA A 1 84 ? 0.765 -9.694 -1.973 1.00 95.31 84 ALA A CA 1
ATOM 647 C C . ALA A 1 84 ? 0.677 -9.569 -0.446 1.00 95.31 84 ALA A C 1
ATOM 649 O O . ALA A 1 84 ? 0.861 -10.541 0.289 1.00 95.31 84 ALA A O 1
ATOM 650 N N . LEU A 1 85 ? 0.344 -8.364 0.020 1.00 96.94 85 LEU A N 1
ATOM 651 C CA . LEU A 1 85 ? -0.190 -8.153 1.362 1.00 96.94 85 LEU A 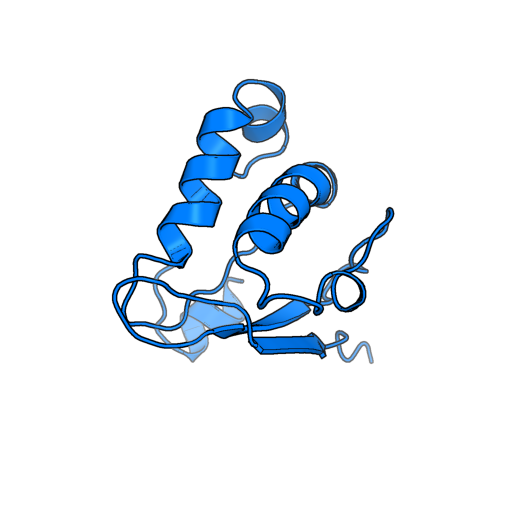CA 1
ATOM 652 C C . LEU A 1 85 ? -1.701 -7.970 1.262 1.00 96.94 85 LEU A C 1
ATOM 654 O O . LEU A 1 85 ? -2.175 -7.117 0.508 1.00 96.94 85 LEU A O 1
ATOM 658 N N . VAL A 1 86 ? -2.441 -8.750 2.038 1.00 97.50 86 VAL A N 1
ATOM 659 C CA . VAL A 1 86 ? -3.867 -8.541 2.276 1.00 97.50 86 VAL A CA 1
ATOM 660 C C . VAL A 1 86 ? -3.991 -7.786 3.590 1.00 97.50 86 VAL A C 1
ATOM 662 O O . VAL A 1 86 ? -3.516 -8.251 4.621 1.00 97.50 86 VAL A O 1
ATOM 665 N N . LEU A 1 87 ? -4.587 -6.598 3.529 1.00 97.62 87 LEU A N 1
ATOM 666 C CA . LEU A 1 87 ? -4.783 -5.722 4.679 1.00 97.62 87 LEU A CA 1
ATOM 667 C C . LEU A 1 87 ? -6.261 -5.762 5.062 1.00 97.62 87 LEU A C 1
ATOM 669 O O . LEU A 1 87 ? -7.112 -5.372 4.258 1.00 97.62 87 LEU A O 1
ATOM 673 N N . GLN A 1 88 ? -6.574 -6.218 6.270 1.00 96.19 88 GLN A N 1
ATOM 674 C CA . GLN A 1 88 ? -7.917 -6.098 6.827 1.00 96.19 88 GLN A CA 1
ATOM 675 C C . GLN A 1 88 ? -8.023 -4.752 7.538 1.00 96.19 88 GLN A C 1
ATOM 677 O O . GLN A 1 88 ? -7.253 -4.464 8.457 1.00 96.19 88 GLN A O 1
ATOM 682 N N . VAL A 1 89 ? -8.969 -3.928 7.093 1.00 96.38 89 VAL A N 1
ATOM 683 C CA . VAL A 1 89 ? -9.127 -2.537 7.522 1.00 96.38 89 VAL A CA 1
ATOM 684 C C . VAL A 1 89 ? -10.507 -2.355 8.150 1.00 96.38 89 VAL A C 1
ATOM 686 O O . VAL A 1 89 ? -11.483 -2.904 7.642 1.00 96.38 89 VAL A O 1
ATOM 689 N N . THR A 1 90 ? -10.593 -1.616 9.255 1.00 94.94 90 THR A N 1
ATOM 690 C CA . THR A 1 90 ? -11.878 -1.245 9.865 1.00 94.94 90 THR A CA 1
ATOM 691 C C . THR A 1 90 ? -12.676 -0.311 8.958 1.00 94.94 90 THR A C 1
ATOM 693 O O . THR A 1 90 ? -12.109 0.528 8.265 1.00 94.94 90 THR A O 1
ATOM 696 N N . GLU A 1 91 ? -14.001 -0.419 9.007 1.00 91.00 91 GLU A N 1
ATOM 697 C CA . GLU A 1 91 ? -14.909 0.522 8.345 1.00 91.00 91 GLU A CA 1
ATOM 698 C C . GLU A 1 91 ? -15.090 1.806 9.180 1.00 91.00 91 GLU A C 1
ATOM 700 O O . GLU A 1 91 ? -14.908 1.790 10.402 1.00 91.00 91 GLU A O 1
ATOM 705 N N . GLY A 1 92 ? -15.490 2.905 8.532 1.00 88.81 92 GLY A N 1
ATOM 706 C CA . GLY A 1 92 ? -15.825 4.183 9.175 1.00 88.81 92 GLY A CA 1
ATOM 707 C C . GLY A 1 92 ? -14.855 5.326 8.860 1.00 88.81 92 GLY A C 1
ATOM 708 O O . GLY A 1 92 ? -13.954 5.186 8.039 1.00 88.81 92 GLY A O 1
ATOM 709 N N . ASP A 1 93 ? -15.049 6.463 9.534 1.00 90.00 93 ASP A N 1
ATOM 710 C CA . ASP A 1 93 ? -14.341 7.726 9.252 1.00 90.00 93 ASP A CA 1
ATOM 711 C C . ASP A 1 93 ? -12.848 7.719 9.640 1.00 90.00 93 ASP A C 1
ATOM 713 O O . ASP A 1 93 ? -12.105 8.624 9.264 1.00 90.00 93 ASP A O 1
ATOM 717 N N . ASP A 1 94 ? -12.403 6.712 10.400 1.00 94.12 94 ASP A N 1
ATOM 718 C CA . ASP A 1 94 ? -11.018 6.557 10.855 1.00 94.12 94 ASP A CA 1
ATOM 719 C C . ASP A 1 94 ? -10.504 5.123 10.602 1.00 94.12 94 ASP A C 1
ATOM 721 O O . ASP A 1 94 ? -10.348 4.331 11.536 1.00 94.12 94 ASP A O 1
ATOM 725 N N . PRO A 1 95 ? -10.284 4.737 9.332 1.00 95.69 95 PRO A N 1
ATOM 726 C CA . PRO A 1 95 ? -9.926 3.370 8.969 1.00 95.69 95 PRO A CA 1
ATOM 727 C C . PRO A 1 95 ? -8.559 2.975 9.541 1.00 95.69 95 PRO A C 1
ATOM 729 O O . PRO A 1 95 ? -7.585 3.733 9.469 1.00 95.69 95 PRO A O 1
ATOM 732 N N . ARG A 1 96 ? -8.465 1.762 10.096 1.00 96.69 96 ARG A N 1
ATOM 733 C CA . ARG A 1 96 ? -7.226 1.191 10.640 1.00 96.69 96 ARG A CA 1
ATOM 734 C C . ARG A 1 96 ? -7.001 -0.226 10.152 1.00 96.69 96 ARG A C 1
ATOM 736 O O . ARG A 1 96 ? -7.917 -1.042 10.149 1.00 96.69 96 ARG A O 1
ATOM 743 N N . ILE A 1 97 ? -5.765 -0.527 9.776 1.00 97.50 97 ILE A N 1
ATOM 744 C CA . ILE A 1 97 ? -5.297 -1.876 9.476 1.00 97.50 97 ILE A CA 1
ATOM 745 C C . ILE A 1 97 ? -5.215 -2.640 10.799 1.00 97.50 97 ILE A C 1
ATOM 747 O O . ILE A 1 97 ? -4.399 -2.316 11.663 1.00 97.50 97 ILE A O 1
ATOM 751 N N . VAL A 1 98 ? -6.061 -3.652 10.951 1.00 95.75 98 VAL A N 1
ATOM 752 C CA . VAL A 1 98 ? -6.146 -4.498 12.155 1.00 95.75 98 VAL A CA 1
ATOM 753 C C . VAL A 1 98 ? -5.504 -5.867 11.959 1.00 95.75 98 VAL A C 1
ATOM 755 O O . VAL A 1 98 ? -5.236 -6.571 12.929 1.00 95.75 98 VAL A O 1
ATOM 758 N N . SER A 1 99 ? -5.251 -6.255 10.710 1.00 94.88 99 SER A N 1
ATOM 759 C CA . SER A 1 99 ? -4.530 -7.477 10.370 1.00 94.88 99 SER A CA 1
ATOM 760 C C . SER A 1 99 ? -3.832 -7.331 9.019 1.00 94.88 99 SER A C 1
ATOM 762 O O . SER A 1 99 ? -4.249 -6.539 8.167 1.00 94.88 99 SER A O 1
ATOM 764 N N . VAL A 1 100 ? -2.735 -8.071 8.863 1.00 96.75 100 VAL A N 1
ATOM 765 C CA . VAL A 1 100 ? -1.932 -8.144 7.644 1.00 96.75 100 VAL A CA 1
ATOM 766 C C . VAL A 1 100 ? -1.594 -9.604 7.391 1.00 96.75 100 VAL A C 1
ATOM 768 O O . VAL A 1 100 ? -0.992 -10.266 8.235 1.00 96.75 100 VAL A O 1
ATOM 771 N N . GLU A 1 101 ? -1.939 -10.092 6.207 1.00 96.06 101 GLU A N 1
ATOM 772 C CA . GLU A 1 101 ? -1.576 -11.425 5.738 1.00 96.06 101 GLU A CA 1
ATOM 773 C C . GLU A 1 101 ? -0.655 -11.314 4.523 1.00 96.06 101 GLU A C 1
ATOM 775 O O . GLU A 1 101 ? -0.947 -10.595 3.566 1.00 96.06 101 GLU A O 1
ATOM 780 N N . ARG A 1 102 ? 0.461 -12.050 4.538 1.00 94.69 102 ARG A N 1
ATOM 781 C CA . ARG A 1 102 ? 1.318 -12.195 3.360 1.00 94.69 102 ARG A CA 1
ATOM 782 C C . ARG A 1 102 ? 0.873 -13.407 2.554 1.00 94.69 102 ARG A C 1
ATOM 784 O O . ARG A 1 102 ? 1.051 -14.542 2.988 1.00 94.69 102 ARG A O 1
ATOM 791 N N . VAL A 1 103 ? 0.382 -13.152 1.350 1.00 94.94 103 VAL A N 1
ATOM 792 C CA . VAL A 1 103 ? 0.022 -14.180 0.376 1.00 94.94 103 VAL A CA 1
ATOM 793 C C . VAL A 1 103 ? 1.182 -14.332 -0.592 1.00 94.94 103 VAL A C 1
ATOM 795 O O . VAL A 1 103 ? 1.588 -13.367 -1.239 1.00 94.94 103 VAL A O 1
ATOM 798 N N . ARG A 1 104 ? 1.734 -15.541 -0.681 1.00 92.19 104 ARG A N 1
ATOM 799 C CA . ARG A 1 104 ? 2.790 -15.847 -1.647 1.00 92.19 104 ARG A CA 1
ATOM 800 C C . ARG A 1 104 ? 2.190 -16.323 -2.954 1.00 92.19 104 ARG A C 1
ATOM 802 O O . ARG A 1 104 ? 1.188 -17.039 -2.943 1.00 92.19 104 ARG A O 1
ATOM 809 N N . ALA A 1 105 ? 2.815 -15.953 -4.066 1.00 85.00 105 ALA A N 1
ATOM 810 C CA . ALA A 1 105 ? 2.447 -16.537 -5.347 1.00 85.00 105 ALA A CA 1
ATOM 811 C C . ALA A 1 105 ? 2.650 -18.058 -5.288 1.00 85.00 105 ALA A C 1
ATOM 813 O O . ALA A 1 105 ? 3.720 -18.533 -4.904 1.00 85.00 105 ALA A O 1
ATOM 814 N N . ALA A 1 106 ? 1.629 -18.819 -5.682 1.00 77.56 106 ALA A N 1
ATOM 815 C CA . ALA A 1 106 ? 1.820 -20.217 -6.031 1.00 77.56 106 ALA A CA 1
ATOM 816 C C . ALA A 1 106 ? 2.619 -20.234 -7.338 1.00 77.56 106 ALA A C 1
ATOM 818 O O . ALA A 1 106 ? 2.086 -19.941 -8.408 1.00 77.56 106 ALA A O 1
ATOM 819 N N . LEU A 1 107 ? 3.924 -20.451 -7.222 1.00 63.97 107 LEU A N 1
ATOM 820 C CA . LEU A 1 107 ? 4.772 -20.756 -8.361 1.00 63.97 107 LEU A CA 1
ATOM 821 C C . LEU A 1 107 ? 4.781 -22.281 -8.480 1.00 63.97 107 LEU A C 1
ATOM 823 O O . LEU A 1 107 ? 5.223 -22.952 -7.547 1.00 63.97 107 LEU A O 1
ATOM 827 N N . ASP A 1 108 ? 4.230 -22.793 -9.580 1.00 55.72 108 ASP A N 1
ATOM 828 C CA . ASP A 1 108 ? 4.479 -24.169 -10.024 1.00 55.72 108 ASP A CA 1
ATOM 829 C C . ASP A 1 108 ? 5.959 -24.347 -10.408 1.00 55.72 108 ASP A C 1
ATOM 831 O O . ASP A 1 108 ? 6.535 -23.408 -11.016 1.00 55.72 108 ASP A O 1
#

Radius of gyration: 14.02 Å; chains: 1; bounding box: 30×38×36 Å